Protein AF-A0A0U1L0G7-F1 (afdb_monomer)

Nearest PDB structures (foldseek):
  1nch-assembly1_B  TM=3.317E-01  e=1.465E+00  Mus musculus
  1nch-assembly1_A  TM=2.642E-01  e=3.599E+00  Mus musculus
  1edh-assembly1_A  TM=2.746E-01  e=4.058E+00  Mus musculus
  2qvi-assembly1_A  TM=2.543E-01  e=8.330E+00  unclassified

Solvent-accessible surface area (backbone atoms only — not comparable to full-atom values): 7206 Å² total; per-residue (Å²): 121,69,63,66,61,53,45,63,77,70,38,84,87,74,59,79,86,81,76,79,75,72,92,74,76,74,53,66,52,76,46,74,36,77,82,70,45,47,40,72,83,50,91,43,29,39,32,34,81,88,73,38,78,39,82,53,81,72,91,68,86,77,65,96,76,51,44,64,48,33,41,36,39,38,44,46,96,89,68,51,76,48,75,50,74,43,65,49,64,92,75,90,76,79,84,76,80,80,81,78,78,80,77,80,83,79,132

Secondary structure (DSSP, 8-state):
-HHHHHHHHH-TTS----PPP-TT--EEEEEE--SSSSEEEETTEEEETTTEEEE---SSPPPTTPEEEEEEEEE-TTS-EEEEEEEE-------PPPPPPPP----

Sequence (107 aa):
MQTAYKNFFRDKSTGFPKFKSKHHDKKSYTTNNQGSTIRFIDSKTIRLPKLKDVQIKLHRQLPKDAVIKSATISKTPTGKYYIAILVEYQTDIESVASKKKCSRRVN

Organism: NCBI:txid2378

Foldseek 3Di:
DVPVVVCAVPDPVVDDDDDDDPPPPKDKDKDFDPPPQWDDPDQQWIQHNPVGIDGHDDPDDDD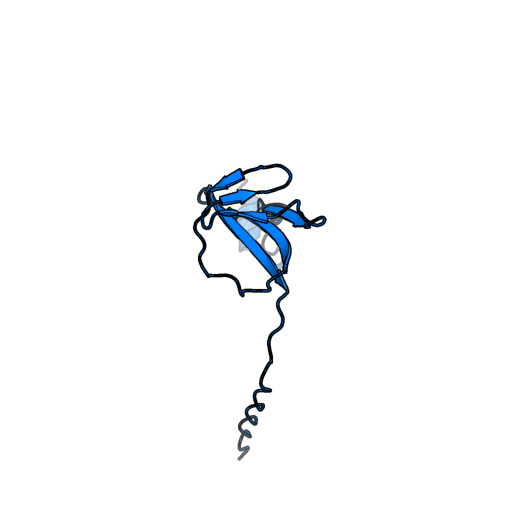PPKDWTMKMWIADPVRDIDIDTDIDDDDDDDDDDDDPPDDDDDD

Mean predicted aligned error: 11.71 Å

Structure (mmCIF, N/CA/C/O backbone):
data_AF-A0A0U1L0G7-F1
#
_entry.id   AF-A0A0U1L0G7-F1
#
loop_
_atom_site.group_PDB
_atom_site.id
_atom_site.type_symbol
_atom_site.label_atom_id
_atom_site.label_alt_id
_atom_site.label_comp_id
_atom_site.label_asym_id
_atom_site.label_entity_id
_atom_site.label_seq_id
_atom_site.pdbx_PDB_ins_code
_atom_site.Cartn_x
_atom_site.Cartn_y
_atom_site.Cartn_z
_atom_site.occupancy
_atom_site.B_iso_or_equiv
_atom_site.auth_seq_id
_atom_site.auth_comp_id
_atom_site.auth_asym_id
_atom_site.auth_atom_id
_atom_site.pdbx_PDB_model_num
ATOM 1 N N . MET A 1 1 ? -30.769 4.913 37.333 1.00 57.91 1 MET A N 1
ATOM 2 C CA . MET A 1 1 ? -30.390 3.972 36.249 1.00 57.91 1 MET A CA 1
ATOM 3 C C . MET A 1 1 ? -31.572 3.496 35.397 1.00 57.91 1 MET A C 1
ATOM 5 O O . MET A 1 1 ? -31.447 3.506 34.183 1.00 57.91 1 MET A O 1
ATOM 9 N N . GLN A 1 2 ? -32.731 3.132 35.964 1.00 75.81 2 GLN A N 1
ATOM 10 C CA . GLN A 1 2 ? -33.864 2.604 35.172 1.00 75.81 2 GLN A CA 1
ATOM 11 C C . GLN A 1 2 ? -34.583 3.639 34.279 1.00 75.81 2 GLN A C 1
ATOM 13 O O . GLN A 1 2 ? -35.201 3.271 33.283 1.00 75.81 2 GLN A O 1
ATOM 18 N N . THR A 1 3 ? -34.509 4.927 34.618 1.00 76.38 3 THR A N 1
ATOM 19 C CA . THR A 1 3 ? -35.275 5.996 33.957 1.00 76.38 3 THR A CA 1
ATOM 20 C C . THR A 1 3 ? -34.813 6.254 32.521 1.00 76.38 3 THR A C 1
ATOM 22 O O . THR A 1 3 ? -35.635 6.288 31.615 1.00 76.38 3 THR A O 1
ATOM 25 N N . ALA A 1 4 ? -33.499 6.342 32.285 1.00 67.94 4 ALA A N 1
ATOM 26 C CA . ALA A 1 4 ? -32.942 6.568 30.948 1.00 67.94 4 ALA A CA 1
ATOM 27 C C . ALA A 1 4 ? -33.232 5.399 29.987 1.00 67.94 4 ALA A C 1
ATOM 29 O O . ALA A 1 4 ? -33.579 5.623 28.832 1.00 67.94 4 ALA A O 1
ATOM 30 N N . TYR A 1 5 ? -33.169 4.157 30.483 1.00 77.88 5 TYR A N 1
ATOM 31 C CA . TYR A 1 5 ? -33.483 2.961 29.696 1.00 77.88 5 TYR A CA 1
ATOM 32 C C . TYR A 1 5 ? -34.969 2.892 29.315 1.00 77.88 5 TYR A C 1
ATOM 34 O O . TYR A 1 5 ? -35.303 2.598 28.172 1.00 77.88 5 TYR A O 1
ATOM 42 N N . LYS A 1 6 ? -35.877 3.221 30.245 1.00 79.56 6 LYS A N 1
ATOM 43 C CA . LYS A 1 6 ? -37.317 3.294 29.948 1.00 79.56 6 LYS A CA 1
ATOM 44 C C . LYS A 1 6 ? -37.638 4.409 28.949 1.00 79.56 6 LYS A C 1
ATOM 46 O O . LYS A 1 6 ? -38.477 4.199 28.080 1.00 79.56 6 LYS A O 1
ATOM 51 N N . ASN A 1 7 ? -36.965 5.555 29.042 1.00 76.56 7 ASN A N 1
ATOM 52 C CA . ASN A 1 7 ? -37.183 6.686 28.136 1.00 76.56 7 ASN A CA 1
ATOM 53 C C . ASN A 1 7 ? -36.713 6.382 26.704 1.00 76.56 7 ASN A C 1
ATOM 55 O O . ASN A 1 7 ? -37.412 6.738 25.764 1.00 76.56 7 ASN A O 1
ATOM 59 N N . PHE A 1 8 ? -35.617 5.633 26.546 1.00 75.88 8 PHE A N 1
ATOM 60 C CA . PHE A 1 8 ? -35.075 5.222 25.246 1.00 75.88 8 PHE A CA 1
ATOM 61 C C . PHE A 1 8 ? -36.065 4.437 24.362 1.00 75.88 8 PHE A C 1
ATOM 63 O O . PHE A 1 8 ? -36.068 4.605 23.147 1.00 75.88 8 PHE A O 1
ATOM 70 N N . PHE A 1 9 ? -36.918 3.592 24.957 1.00 77.12 9 PHE A N 1
ATOM 71 C CA . PHE A 1 9 ? -37.932 2.823 24.214 1.00 77.12 9 PHE A CA 1
ATOM 72 C C . PHE A 1 9 ? -39.321 3.469 24.203 1.00 77.12 9 PHE A C 1
ATOM 74 O O . PHE A 1 9 ? -40.150 3.115 23.366 1.00 77.12 9 PHE A O 1
ATOM 81 N N . ARG A 1 10 ? -39.608 4.372 25.149 1.00 78.62 10 ARG A N 1
ATOM 82 C CA . ARG A 1 10 ? -40.928 5.007 25.283 1.00 78.62 10 ARG A CA 1
ATOM 83 C C . ARG A 1 10 ? -41.092 6.232 24.399 1.00 78.62 10 ARG A C 1
ATOM 85 O O . ARG A 1 10 ? -42.191 6.452 23.901 1.00 78.62 10 ARG A O 1
ATOM 92 N N . ASP A 1 11 ? -40.037 7.020 24.226 1.00 74.38 11 ASP A N 1
ATOM 93 C CA . ASP A 1 11 ? -40.125 8.301 23.540 1.00 74.38 11 ASP A CA 1
ATOM 94 C C . ASP A 1 11 ? -39.349 8.273 22.217 1.00 74.38 11 ASP A C 1
ATOM 96 O O . ASP A 1 11 ? -38.123 8.190 22.182 1.00 74.38 11 ASP A O 1
ATOM 100 N N . LYS A 1 12 ? -40.076 8.348 21.096 1.00 71.25 12 LYS A N 1
ATOM 101 C CA . LYS A 1 12 ? -39.475 8.396 19.751 1.00 71.25 12 LYS A CA 1
ATOM 102 C C . LYS A 1 12 ? -38.722 9.708 19.491 1.00 71.25 12 LYS A C 1
ATOM 104 O O . LYS A 1 12 ? -37.959 9.762 18.528 1.00 71.25 12 LYS A O 1
ATOM 109 N N . SER A 1 13 ? -38.912 10.739 20.323 1.00 75.06 13 SER A N 1
ATOM 110 C CA . SER A 1 13 ? -38.251 12.043 20.174 1.00 75.06 13 SER A CA 1
ATOM 111 C C . SER A 1 13 ? -36.756 12.009 20.518 1.00 75.06 13 SER A C 1
ATOM 113 O O . SER A 1 13 ? -35.972 12.762 19.941 1.00 75.06 13 SER A O 1
ATOM 115 N N . THR A 1 14 ? -36.338 11.112 21.419 1.00 72.00 14 THR A N 1
ATOM 116 C CA . THR A 1 14 ? -34.975 11.093 21.979 1.00 72.00 14 THR A CA 1
ATOM 117 C C . THR A 1 14 ? -33.948 10.359 21.111 1.00 72.00 14 THR A C 1
ATOM 119 O O . THR A 1 14 ? -32.750 10.517 21.341 1.00 72.00 14 THR A O 1
ATOM 122 N N . GLY A 1 15 ? -34.387 9.648 20.065 1.00 77.00 15 GLY A N 1
ATOM 123 C CA . GLY A 1 15 ? -33.529 9.053 19.034 1.00 77.00 15 GLY A CA 1
ATOM 124 C C . GLY A 1 15 ? -32.503 8.017 19.532 1.00 77.00 15 GLY A C 1
ATOM 125 O O . GLY A 1 15 ? -32.311 7.787 20.723 1.00 77.00 15 GLY A O 1
ATOM 126 N N . PHE A 1 16 ? -31.809 7.361 18.595 1.00 81.44 16 PHE A N 1
ATOM 127 C CA . PHE A 1 16 ? -30.696 6.469 18.940 1.00 81.44 16 PHE A CA 1
ATOM 128 C C . PHE A 1 16 ? -29.430 7.273 19.280 1.00 81.44 16 PHE A C 1
ATOM 130 O O . PHE A 1 16 ? -29.127 8.244 18.578 1.00 81.44 16 PHE A O 1
ATOM 137 N N . PRO A 1 17 ? -28.639 6.870 20.296 1.00 81.62 17 PRO A N 1
ATOM 138 C CA . PRO A 1 17 ? -27.368 7.512 20.588 1.00 81.62 17 PRO A CA 1
ATOM 139 C C . PRO A 1 17 ? -26.453 7.432 19.366 1.00 81.62 17 PRO A C 1
ATOM 141 O O . PRO A 1 17 ? -26.199 6.363 18.808 1.00 81.62 17 PRO A O 1
ATOM 144 N N . LYS A 1 18 ? -25.930 8.586 18.953 1.00 81.25 18 LYS A N 1
ATOM 145 C CA . LYS A 1 18 ? -24.961 8.673 17.861 1.00 81.25 18 LYS A CA 1
ATOM 146 C C . LYS A 1 18 ? -23.582 8.308 18.404 1.00 81.25 18 LYS A C 1
ATOM 148 O O . LYS A 1 18 ? -22.868 9.156 18.940 1.00 81.25 18 LYS A O 1
ATOM 153 N N . PHE A 1 19 ? -23.209 7.037 18.285 1.00 80.44 19 PHE A N 1
ATOM 154 C CA . PHE A 1 19 ? -21.861 6.600 18.637 1.00 80.44 19 PHE A CA 1
ATOM 155 C C . PHE A 1 19 ? -20.832 7.319 17.757 1.00 80.44 19 PHE A C 1
ATOM 157 O O . PHE A 1 19 ? -20.971 7.394 16.535 1.00 80.44 19 PHE A O 1
ATOM 164 N N . LYS A 1 20 ? -19.794 7.878 18.385 1.00 80.06 20 LYS A N 1
ATOM 165 C CA . LYS A 1 20 ? -18.662 8.455 17.658 1.00 80.06 20 LYS A CA 1
ATOM 166 C C . LYS A 1 20 ? -17.896 7.327 16.967 1.00 80.06 20 LYS A C 1
ATOM 168 O O . LYS A 1 20 ? -17.626 6.296 17.578 1.00 80.06 20 LYS A O 1
ATOM 173 N N . SER A 1 21 ? -17.517 7.539 15.710 1.00 81.19 21 SER A N 1
ATOM 174 C CA . SER A 1 21 ? -16.601 6.628 15.025 1.00 81.19 21 SER A CA 1
ATOM 175 C C . SER A 1 21 ? -15.213 6.695 15.667 1.00 81.19 21 SER A C 1
ATOM 177 O O . SER A 1 21 ? -14.764 7.765 16.093 1.00 81.19 21 SER A O 1
ATOM 179 N N . LYS A 1 22 ? -14.512 5.558 15.722 1.00 78.12 22 LYS A N 1
ATOM 180 C CA . LYS A 1 22 ? -13.109 5.521 16.134 1.00 78.12 22 LYS A CA 1
ATOM 181 C C . LYS A 1 22 ? -12.287 6.242 15.071 1.00 78.12 22 LYS A C 1
ATOM 183 O O . LYS A 1 22 ? -12.113 5.734 13.973 1.00 78.12 22 LYS A O 1
ATOM 188 N N . HIS A 1 23 ? -11.756 7.410 15.421 1.00 73.25 23 HIS A N 1
ATOM 189 C CA . HIS A 1 23 ? -11.134 8.319 14.457 1.00 73.25 23 HIS A CA 1
ATOM 190 C C . HIS A 1 23 ? -9.956 7.701 13.677 1.00 73.25 23 HIS A C 1
ATOM 192 O O . HIS A 1 23 ? -9.671 8.161 12.576 1.00 73.25 23 HIS A O 1
ATOM 198 N N . HIS A 1 24 ? -9.269 6.683 14.221 1.00 70.25 24 HIS A N 1
ATOM 199 C CA . HIS A 1 24 ? -8.111 5.997 13.618 1.00 70.25 24 HIS A CA 1
ATOM 200 C C . HIS A 1 24 ? -8.225 4.468 13.774 1.00 70.25 24 HIS A C 1
ATOM 202 O O . HIS A 1 24 ? -7.476 3.830 14.522 1.00 70.25 24 HIS A O 1
ATOM 208 N N . ASP A 1 25 ? -9.208 3.855 13.123 1.00 78.94 25 ASP A N 1
ATOM 209 C CA . ASP A 1 25 ? -9.327 2.393 13.059 1.00 78.94 25 ASP A CA 1
ATOM 210 C C . ASP A 1 25 ? -8.238 1.759 12.169 1.00 78.94 25 ASP A C 1
ATOM 212 O O . ASP A 1 25 ? -7.712 0.683 12.478 1.00 78.94 25 ASP A O 1
ATOM 216 N N . LYS A 1 26 ? -7.843 2.462 11.105 1.00 81.50 26 LYS A N 1
ATOM 217 C CA . LYS A 1 26 ? -6.902 1.992 10.096 1.00 81.50 26 LYS A CA 1
ATOM 218 C C . LYS A 1 26 ? -5.467 2.374 10.445 1.00 81.50 26 LYS A C 1
ATOM 220 O O . LYS A 1 26 ? -5.055 3.527 10.355 1.00 81.50 26 LYS A O 1
ATOM 225 N N . LYS A 1 27 ? -4.668 1.367 10.791 1.00 91.19 27 LYS A N 1
ATOM 226 C CA . LYS A 1 27 ? -3.219 1.506 10.976 1.00 91.19 27 LYS A CA 1
ATOM 227 C C . LYS A 1 27 ? -2.533 1.407 9.614 1.00 91.19 27 LYS A C 1
ATOM 229 O O . LYS A 1 27 ? -2.278 0.301 9.132 1.00 91.19 27 LYS A O 1
ATOM 234 N N . SER A 1 28 ? -2.264 2.547 8.984 1.00 93.38 28 SER A N 1
ATOM 235 C CA . SER A 1 28 ? -1.561 2.616 7.699 1.00 93.38 28 SER A CA 1
ATOM 236 C C . SER A 1 28 ? -0.391 3.589 7.711 1.00 93.38 28 SER A C 1
ATOM 238 O O . SER A 1 28 ? -0.400 4.582 8.431 1.00 93.38 28 SER A O 1
ATOM 240 N N . TYR A 1 29 ? 0.598 3.298 6.876 1.00 92.75 29 TYR A N 1
ATOM 241 C CA . TYR A 1 29 ? 1.778 4.117 6.652 1.00 92.75 29 TYR A CA 1
ATOM 242 C C . TYR A 1 29 ? 2.019 4.240 5.151 1.00 92.75 29 TYR A C 1
ATOM 244 O O . TYR A 1 29 ? 2.181 3.230 4.470 1.00 92.75 29 TYR A O 1
ATOM 252 N N . THR A 1 30 ? 2.050 5.471 4.650 1.00 94.06 30 THR A N 1
ATOM 253 C CA . THR A 1 30 ? 2.265 5.764 3.232 1.00 94.06 30 THR A CA 1
ATOM 254 C C . THR A 1 30 ? 3.587 6.487 3.039 1.00 94.06 30 THR A C 1
ATOM 256 O O . THR A 1 30 ? 3.930 7.393 3.800 1.00 94.06 30 THR A O 1
ATOM 259 N N . THR A 1 31 ? 4.322 6.097 2.003 1.00 94.12 31 THR A N 1
ATOM 260 C CA . THR A 1 31 ? 5.577 6.725 1.593 1.00 94.12 31 THR A CA 1
ATOM 261 C C . THR A 1 31 ? 5.568 7.018 0.113 1.00 94.12 31 THR A C 1
ATOM 263 O O . THR A 1 31 ? 5.291 6.125 -0.688 1.00 94.12 31 THR A O 1
ATOM 266 N N . ASN A 1 32 ? 5.949 8.239 -0.239 1.00 93.94 32 ASN A N 1
ATOM 267 C CA . ASN A 1 32 ? 6.239 8.610 -1.615 1.00 93.94 32 ASN A CA 1
ATOM 268 C C . ASN A 1 32 ? 7.663 8.176 -1.970 1.00 93.94 32 ASN A C 1
ATOM 270 O O . ASN A 1 32 ? 8.548 8.160 -1.111 1.00 93.94 32 ASN A O 1
ATOM 274 N N . ASN A 1 33 ? 7.876 7.814 -3.228 1.00 91.31 33 ASN A N 1
ATOM 275 C CA . ASN A 1 33 ? 9.187 7.463 -3.738 1.00 91.31 33 ASN A CA 1
ATOM 276 C C . ASN A 1 33 ? 9.933 8.744 -4.141 1.00 91.31 33 ASN A C 1
ATOM 278 O O . ASN A 1 33 ? 9.593 9.375 -5.139 1.00 91.31 33 ASN A O 1
ATOM 282 N N . GLN A 1 34 ? 10.948 9.135 -3.369 1.00 86.75 34 GLN A N 1
ATOM 283 C CA . GLN A 1 34 ? 11.855 10.229 -3.730 1.00 86.75 34 GLN A CA 1
ATOM 284 C C . GLN A 1 34 ? 12.998 9.658 -4.581 1.00 86.75 34 GLN A C 1
ATOM 286 O O . GLN A 1 34 ? 14.122 9.473 -4.119 1.00 86.75 34 GLN A O 1
ATOM 291 N N . GLY A 1 35 ? 12.668 9.283 -5.820 1.00 82.25 35 GLY A N 1
ATOM 292 C CA . GLY A 1 35 ? 13.593 8.679 -6.782 1.00 82.25 35 GLY A CA 1
ATOM 293 C C . GLY A 1 35 ? 13.798 7.179 -6.561 1.00 82.25 35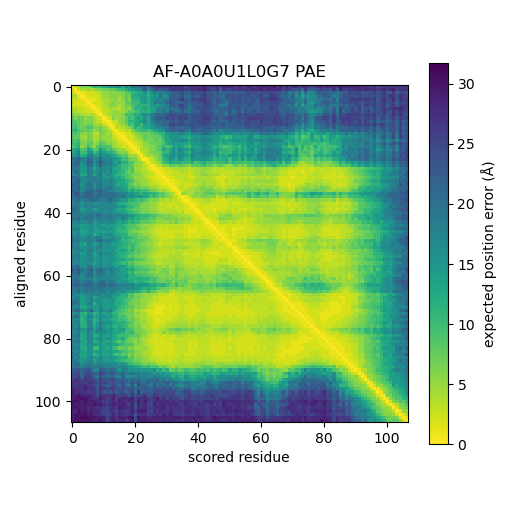 GLY A C 1
ATOM 294 O O . GLY A 1 35 ? 13.223 6.364 -7.278 1.00 82.25 35 GLY A O 1
ATOM 295 N N . SER A 1 36 ? 14.610 6.807 -5.569 1.00 82.75 36 SER A N 1
ATOM 296 C CA . SER A 1 36 ? 15.045 5.413 -5.354 1.00 82.75 36 SER A CA 1
ATOM 297 C C . SER A 1 36 ? 14.861 4.915 -3.920 1.00 82.75 36 SER A C 1
ATOM 299 O O . SER A 1 36 ? 15.476 3.921 -3.518 1.00 82.75 36 SER A O 1
ATOM 301 N N . THR A 1 37 ? 14.071 5.622 -3.109 1.00 89.81 37 THR A N 1
ATOM 302 C CA . THR A 1 37 ? 13.850 5.249 -1.706 1.00 89.81 37 THR A CA 1
ATOM 303 C C . THR A 1 37 ? 12.971 4.008 -1.581 1.00 89.81 37 THR A C 1
ATOM 305 O O . THR A 1 37 ? 13.131 3.238 -0.633 1.00 89.81 37 THR A O 1
ATOM 308 N N . ILE A 1 38 ? 12.053 3.816 -2.534 1.00 92.50 38 ILE A N 1
ATOM 309 C CA . ILE A 1 38 ? 11.186 2.643 -2.632 1.00 92.50 38 ILE A CA 1
ATOM 310 C C . ILE A 1 38 ? 11.597 1.866 -3.875 1.00 92.50 38 ILE A C 1
ATOM 312 O O . ILE A 1 38 ? 11.426 2.344 -4.994 1.00 92.50 38 ILE A O 1
ATOM 316 N N . ARG A 1 39 ? 12.155 0.674 -3.681 1.00 91.44 39 ARG A N 1
ATOM 317 C CA . ARG A 1 39 ? 12.674 -0.157 -4.774 1.00 91.44 39 ARG A CA 1
ATOM 318 C C . ARG A 1 39 ? 12.604 -1.630 -4.421 1.00 91.44 39 ARG A C 1
ATOM 320 O O . ARG A 1 39 ? 12.698 -1.995 -3.251 1.00 91.44 39 ARG A O 1
ATOM 327 N N . PHE A 1 40 ? 12.481 -2.469 -5.436 1.00 90.50 40 PHE A N 1
ATOM 328 C CA . PHE A 1 40 ? 12.705 -3.899 -5.279 1.00 90.50 40 PHE A CA 1
ATOM 329 C C . PHE A 1 40 ? 14.208 -4.158 -5.251 1.00 90.50 40 PHE A C 1
ATOM 331 O O . PHE A 1 40 ? 14.945 -3.621 -6.077 1.00 90.50 40 PHE A O 1
ATOM 338 N N . ILE A 1 41 ? 14.659 -4.922 -4.260 1.00 88.94 41 ILE A N 1
ATOM 339 C CA . ILE A 1 41 ? 16.021 -5.473 -4.253 1.00 88.94 41 ILE A CA 1
ATOM 340 C C . ILE A 1 41 ? 16.003 -6.770 -5.054 1.00 88.94 41 ILE A C 1
ATOM 342 O O . ILE A 1 41 ? 16.777 -6.922 -5.988 1.00 88.94 41 ILE A O 1
ATOM 346 N N . ASP A 1 42 ? 15.027 -7.623 -4.740 1.00 87.25 42 ASP A N 1
ATOM 347 C CA . ASP A 1 42 ? 14.778 -8.907 -5.387 1.00 87.25 42 ASP A CA 1
ATOM 348 C C . ASP A 1 42 ? 13.281 -9.070 -5.680 1.00 87.25 42 ASP A C 1
ATOM 350 O O . ASP A 1 42 ? 12.443 -8.279 -5.239 1.00 87.25 42 ASP A O 1
ATOM 354 N N . SER A 1 43 ? 12.908 -10.182 -6.316 1.00 86.44 43 SER A N 1
ATOM 355 C CA . SER A 1 43 ? 11.503 -10.570 -6.534 1.00 86.44 43 SER A CA 1
ATOM 356 C C . SER A 1 43 ? 10.696 -10.794 -5.244 1.00 86.44 43 SER A C 1
ATOM 358 O O . SER A 1 43 ? 9.470 -10.891 -5.289 1.00 86.44 43 SER A O 1
ATOM 360 N N . LYS A 1 44 ? 11.364 -10.890 -4.089 1.00 91.25 44 LYS A N 1
ATOM 361 C CA . LYS A 1 44 ? 10.748 -11.166 -2.782 1.00 91.25 44 LYS A CA 1
ATOM 362 C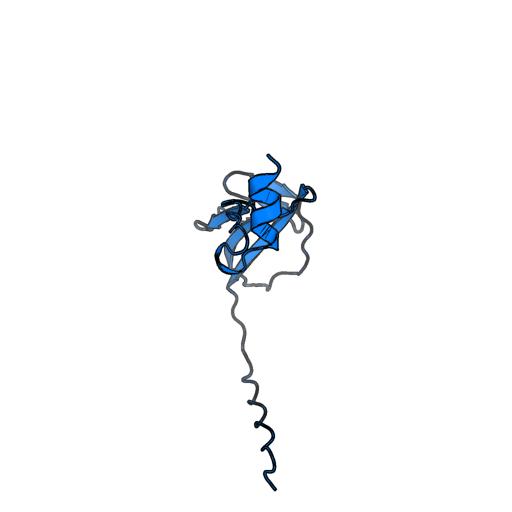 C . LYS A 1 44 ? 11.031 -10.094 -1.737 1.00 91.25 44 LYS A C 1
ATOM 364 O O . LYS A 1 44 ? 10.529 -10.218 -0.627 1.00 91.25 44 LYS A O 1
ATOM 369 N N . THR A 1 45 ? 11.798 -9.055 -2.060 1.00 93.81 45 THR A N 1
ATOM 370 C CA . THR A 1 45 ? 12.257 -8.081 -1.061 1.00 93.81 45 THR A CA 1
ATOM 371 C C . THR A 1 45 ? 12.063 -6.665 -1.572 1.00 93.81 45 THR A C 1
ATOM 373 O O . THR A 1 45 ? 12.569 -6.300 -2.636 1.00 93.81 45 THR A O 1
ATOM 376 N N . ILE A 1 46 ? 11.349 -5.855 -0.791 1.00 93.38 46 ILE A N 1
ATOM 377 C CA . ILE A 1 46 ? 11.156 -4.429 -1.049 1.00 93.38 46 ILE A CA 1
ATOM 378 C C . ILE A 1 46 ? 11.925 -3.604 -0.026 1.00 93.38 46 ILE A C 1
ATOM 380 O O . ILE A 1 46 ? 11.865 -3.872 1.172 1.00 93.38 46 ILE A O 1
ATOM 384 N N . ARG A 1 47 ? 12.617 -2.572 -0.499 1.00 93.88 47 ARG A N 1
ATOM 385 C CA . ARG A 1 47 ? 13.235 -1.562 0.349 1.00 93.88 47 ARG A CA 1
ATOM 386 C C . ARG A 1 47 ? 12.291 -0.386 0.529 1.00 93.88 47 ARG A C 1
ATOM 388 O O . ARG A 1 47 ? 11.761 0.144 -0.446 1.00 93.88 47 ARG A O 1
ATOM 395 N N . LEU A 1 48 ? 12.097 0.016 1.777 1.00 93.69 48 LEU A N 1
ATOM 396 C CA . LEU A 1 48 ? 11.266 1.138 2.194 1.00 93.69 48 LEU A CA 1
ATOM 397 C C . LEU A 1 48 ? 12.103 2.163 2.975 1.00 93.69 48 LEU A C 1
ATOM 399 O O . LEU A 1 48 ? 13.072 1.781 3.633 1.00 93.69 48 LEU A O 1
ATOM 403 N N . PRO A 1 49 ? 11.701 3.448 3.007 1.00 91.75 49 PRO A N 1
ATOM 404 C CA . PRO A 1 49 ? 12.490 4.505 3.640 1.00 91.75 49 PRO A CA 1
ATOM 405 C C . PRO A 1 49 ? 12.794 4.252 5.124 1.00 91.75 49 PRO A C 1
ATOM 407 O O . PRO A 1 49 ? 13.939 4.351 5.550 1.00 91.75 49 PRO A O 1
ATOM 410 N N . LYS A 1 50 ? 11.766 3.913 5.916 1.00 90.12 50 LYS A N 1
ATOM 411 C CA . LYS A 1 50 ? 11.895 3.712 7.372 1.00 90.12 50 LYS A CA 1
ATOM 412 C C . LYS A 1 50 ? 12.131 2.256 7.765 1.00 90.12 50 LYS A C 1
ATOM 414 O O . LYS A 1 50 ? 12.861 1.987 8.708 1.00 90.12 50 LYS A O 1
ATOM 419 N N . LEU A 1 51 ? 11.492 1.326 7.056 1.00 89.44 51 LEU A N 1
ATOM 420 C CA . LEU A 1 51 ? 11.510 -0.102 7.389 1.00 89.44 51 LEU A CA 1
ATOM 421 C C . LEU A 1 51 ? 12.661 -0.863 6.724 1.00 89.44 51 LEU A C 1
ATOM 423 O O . LEU A 1 51 ? 12.848 -2.034 7.032 1.00 89.44 51 LEU A O 1
ATOM 427 N N . LYS A 1 52 ? 13.440 -0.196 5.858 1.00 91.50 52 LYS A N 1
ATOM 428 C CA . LYS A 1 52 ? 14.525 -0.800 5.078 1.00 91.50 52 LYS A CA 1
ATOM 429 C C . LYS A 1 52 ? 14.001 -2.014 4.307 1.00 91.50 52 LYS A C 1
ATOM 431 O O . LYS A 1 52 ? 12.981 -1.885 3.634 1.00 91.50 52 LYS A O 1
ATOM 436 N N . ASP A 1 53 ? 14.685 -3.144 4.384 1.00 94.12 53 ASP A N 1
ATOM 437 C CA . ASP A 1 53 ? 14.447 -4.296 3.529 1.00 94.12 53 ASP A CA 1
ATOM 438 C C . ASP A 1 53 ? 13.418 -5.222 4.180 1.00 94.12 53 ASP A C 1
ATOM 440 O O . ASP A 1 53 ? 13.610 -5.732 5.284 1.00 94.12 53 ASP A O 1
ATOM 444 N N . VAL A 1 54 ? 12.296 -5.414 3.494 1.00 93.62 54 VAL A N 1
ATOM 445 C CA . VAL A 1 54 ? 11.146 -6.179 3.974 1.00 93.62 54 VAL A CA 1
ATOM 446 C C . VAL A 1 54 ? 10.828 -7.273 2.969 1.00 93.62 54 VAL A C 1
ATOM 448 O O . VAL A 1 54 ? 10.664 -7.011 1.776 1.00 93.62 54 VAL A O 1
ATOM 451 N N . GLN A 1 55 ?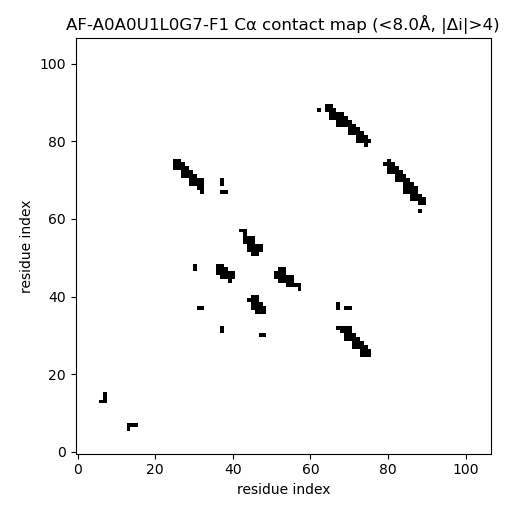 10.701 -8.504 3.456 1.00 93.38 55 GLN A N 1
ATOM 452 C CA . GLN A 1 55 ? 10.272 -9.624 2.628 1.00 93.38 55 GLN A CA 1
ATOM 453 C C . GLN A 1 55 ? 8.773 -9.547 2.339 1.00 93.38 55 GLN A C 1
ATOM 455 O O . GLN A 1 55 ? 7.955 -9.271 3.219 1.00 93.38 55 GLN A O 1
ATOM 460 N N . ILE A 1 56 ? 8.410 -9.815 1.092 1.00 93.25 56 ILE A N 1
ATOM 461 C CA . ILE A 1 56 ? 7.049 -9.729 0.583 1.00 93.25 56 ILE A CA 1
ATOM 462 C C . ILE A 1 56 ? 6.727 -10.913 -0.326 1.00 93.25 56 ILE A C 1
ATOM 464 O O . ILE A 1 56 ? 7.594 -11.518 -0.957 1.00 93.25 56 ILE A O 1
ATOM 468 N N . LYS A 1 57 ? 5.431 -11.193 -0.450 1.00 91.81 57 LYS A N 1
ATOM 469 C CA . LYS A 1 57 ? 4.893 -12.085 -1.474 1.00 91.81 57 LYS A CA 1
ATOM 470 C C . LYS A 1 57 ? 4.199 -11.240 -2.538 1.00 91.81 57 LYS A C 1
ATOM 472 O O . LYS A 1 57 ? 3.132 -10.684 -2.280 1.00 91.81 57 LYS A O 1
ATOM 477 N N . LEU A 1 58 ? 4.808 -11.130 -3.718 1.00 90.31 58 LEU A N 1
ATOM 478 C CA . LEU A 1 58 ? 4.214 -10.409 -4.844 1.00 90.31 58 LEU A CA 1
ATOM 479 C C . LEU A 1 58 ? 2.978 -11.147 -5.363 1.00 90.31 58 LEU A C 1
ATOM 481 O O . LEU A 1 58 ? 3.033 -12.332 -5.680 1.00 90.31 58 LEU A O 1
ATOM 485 N N . HIS A 1 59 ? 1.859 -10.428 -5.448 1.00 87.06 59 HIS A N 1
ATOM 486 C CA . HIS A 1 59 ? 0.607 -10.958 -5.992 1.00 87.06 59 HIS A CA 1
ATOM 487 C C . HIS A 1 59 ? 0.569 -10.911 -7.528 1.00 87.06 59 HIS A C 1
ATOM 489 O O . HIS A 1 59 ? -0.066 -11.753 -8.152 1.00 87.06 59 HIS A O 1
ATOM 495 N N . ARG A 1 60 ? 1.232 -9.923 -8.146 1.00 87.00 60 ARG A N 1
ATOM 496 C CA . ARG A 1 60 ? 1.316 -9.749 -9.604 1.00 87.00 60 ARG A CA 1
ATOM 497 C C . ARG A 1 60 ? 2.738 -9.376 -9.996 1.00 87.00 60 ARG A C 1
ATOM 499 O O . ARG A 1 60 ? 3.429 -8.714 -9.222 1.00 87.00 60 ARG A O 1
ATOM 506 N N . GLN A 1 61 ? 3.144 -9.790 -11.191 1.00 85.12 61 GLN A N 1
ATOM 507 C CA . GLN A 1 61 ? 4.367 -9.294 -11.814 1.00 85.12 61 GLN A CA 1
ATOM 508 C C . GLN A 1 61 ? 4.143 -7.862 -12.308 1.00 85.12 61 GLN A C 1
ATOM 510 O O . GLN A 1 61 ? 3.040 -7.520 -12.740 1.00 85.12 61 GLN A O 1
ATOM 515 N N . LEU A 1 62 ? 5.173 -7.024 -12.194 1.00 85.12 62 LEU A N 1
ATOM 516 C CA . LEU A 1 62 ? 5.125 -5.648 -12.677 1.00 85.12 62 LEU A CA 1
ATOM 517 C C . LEU A 1 62 ? 5.442 -5.592 -14.182 1.00 85.12 62 LEU A C 1
ATOM 519 O O . LEU A 1 62 ? 6.242 -6.403 -14.654 1.00 85.12 62 LEU A O 1
ATOM 523 N N . PRO A 1 63 ? 4.841 -4.646 -14.929 1.00 84.81 63 PRO A N 1
ATOM 524 C CA . PRO A 1 63 ? 5.240 -4.348 -16.305 1.00 84.81 63 PRO A CA 1
ATOM 525 C C . PRO A 1 63 ? 6.730 -3.980 -16.388 1.00 84.81 63 PRO A C 1
ATOM 527 O O . PRO A 1 6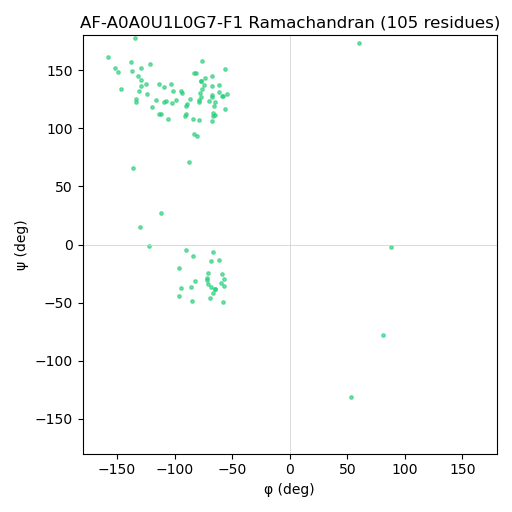3 ? 7.277 -3.432 -15.431 1.00 84.81 63 PRO A O 1
ATOM 530 N N . LYS A 1 64 ? 7.376 -4.255 -17.531 1.00 77.81 64 LYS A N 1
ATOM 531 C CA . LYS A 1 64 ? 8.834 -4.091 -17.711 1.00 77.81 64 LYS A CA 1
ATOM 532 C C . LYS A 1 64 ? 9.330 -2.655 -17.483 1.00 77.81 64 LYS A C 1
ATOM 534 O O . LYS A 1 64 ? 10.398 -2.493 -16.909 1.00 77.81 64 LYS A O 1
ATOM 539 N N . ASP A 1 65 ? 8.515 -1.652 -17.812 1.00 84.69 65 ASP A N 1
ATOM 540 C CA . ASP A 1 65 ? 8.874 -0.227 -17.708 1.00 84.69 65 ASP A CA 1
ATOM 541 C C . ASP A 1 65 ? 8.079 0.511 -16.615 1.00 84.69 65 ASP A C 1
ATOM 543 O O . ASP A 1 65 ? 7.808 1.708 -16.706 1.00 84.69 65 ASP A O 1
ATOM 547 N N . ALA A 1 66 ? 7.643 -0.210 -15.578 1.00 86.69 66 ALA A N 1
ATOM 548 C CA . ALA A 1 66 ? 6.835 0.372 -14.513 1.00 86.69 66 ALA A CA 1
ATOM 549 C C . ALA A 1 66 ? 7.673 1.196 -13.519 1.00 86.69 66 ALA A C 1
ATOM 551 O O . ALA A 1 66 ? 8.605 0.693 -12.887 1.00 86.69 66 ALA A O 1
ATOM 552 N N . VAL A 1 67 ? 7.271 2.448 -13.295 1.00 90.31 67 VAL A N 1
ATOM 553 C CA . VAL A 1 67 ? 7.882 3.367 -12.327 1.00 90.31 67 VAL A CA 1
ATOM 554 C C . VAL A 1 67 ? 7.067 3.393 -11.038 1.00 90.31 67 VAL A C 1
ATOM 556 O O . VAL A 1 67 ? 5.878 3.708 -11.034 1.00 90.31 67 VAL A O 1
ATOM 559 N N . ILE A 1 68 ? 7.710 3.105 -9.904 1.00 92.44 68 ILE A N 1
ATOM 560 C CA . ILE A 1 68 ? 7.061 3.135 -8.586 1.00 92.44 68 ILE A CA 1
ATOM 561 C C . ILE A 1 68 ? 6.936 4.581 -8.095 1.00 92.44 68 ILE A C 1
ATOM 563 O O . ILE A 1 68 ? 7.939 5.279 -7.941 1.00 92.44 68 ILE A O 1
ATOM 567 N N . LYS A 1 69 ? 5.714 5.014 -7.768 1.00 92.69 69 LYS A N 1
ATOM 568 C CA . LYS A 1 69 ? 5.429 6.353 -7.222 1.00 92.69 69 LYS A CA 1
ATOM 569 C C . LYS A 1 69 ? 5.336 6.369 -5.707 1.00 92.69 69 LYS A C 1
ATOM 571 O O . LYS A 1 69 ? 5.853 7.278 -5.065 1.00 92.69 69 LYS A O 1
ATOM 576 N N . SER A 1 70 ? 4.652 5.394 -5.121 1.00 94.31 70 SER A N 1
ATOM 577 C CA . SER A 1 70 ? 4.441 5.339 -3.677 1.00 94.31 70 SER A CA 1
ATOM 578 C C . SER A 1 70 ? 4.127 3.922 -3.215 1.00 94.31 70 SER A C 1
ATOM 580 O O . SER A 1 70 ? 3.737 3.053 -3.996 1.00 94.31 70 SER A O 1
ATOM 582 N N . ALA A 1 71 ? 4.306 3.691 -1.920 1.00 94.38 71 ALA A N 1
ATOM 583 C CA . ALA A 1 71 ? 3.912 2.460 -1.258 1.00 94.38 71 ALA A CA 1
ATOM 584 C C . ALA A 1 71 ? 3.091 2.791 -0.016 1.00 94.38 71 ALA A C 1
ATOM 586 O O . ALA A 1 71 ? 3.441 3.683 0.758 1.00 94.38 71 ALA A O 1
ATOM 587 N N . THR A 1 72 ? 2.002 2.057 0.176 1.00 95.56 72 THR A N 1
ATOM 588 C CA . THR A 1 72 ? 1.144 2.154 1.354 1.00 95.56 72 THR A CA 1
ATOM 589 C C . THR A 1 72 ? 1.120 0.812 2.058 1.00 95.56 72 THR A C 1
ATOM 591 O O . THR A 1 72 ? 0.660 -0.184 1.503 1.00 95.56 72 THR A O 1
ATOM 594 N N . ILE 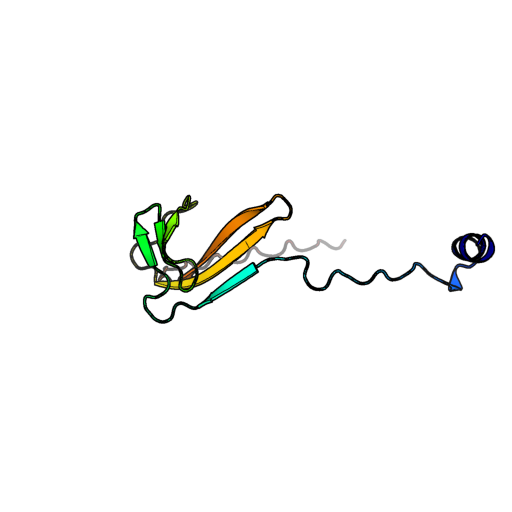A 1 73 ? 1.583 0.786 3.299 1.00 94.88 73 ILE A N 1
ATOM 595 C CA . ILE A 1 73 ? 1.512 -0.372 4.182 1.00 94.88 73 ILE A CA 1
ATOM 596 C C . ILE A 1 73 ? 0.264 -0.223 5.032 1.00 94.88 73 ILE A C 1
ATOM 598 O O . ILE A 1 73 ? 0.018 0.831 5.616 1.00 94.88 73 ILE A O 1
ATOM 602 N N . SER A 1 74 ? -0.523 -1.282 5.132 1.00 95.19 74 SER A N 1
ATOM 603 C CA . SER A 1 74 ? -1.710 -1.319 5.979 1.00 95.19 74 SER A CA 1
ATOM 604 C C . SER A 1 74 ? -1.688 -2.549 6.870 1.00 95.19 74 SER A C 1
ATOM 606 O O . SER A 1 74 ? -1.260 -3.627 6.455 1.00 95.19 74 SER A O 1
ATOM 608 N N . LYS A 1 75 ? -2.142 -2.374 8.111 1.00 94.69 75 LYS A N 1
ATOM 609 C CA . LYS A 1 75 ? -2.319 -3.452 9.077 1.00 94.69 75 LYS A CA 1
ATOM 610 C C . LYS A 1 75 ? -3.805 -3.702 9.286 1.00 94.69 75 LYS A C 1
ATOM 612 O O . LYS A 1 75 ? -4.549 -2.804 9.678 1.00 94.69 75 LYS A O 1
ATOM 617 N N . THR A 1 76 ? -4.217 -4.938 9.043 1.00 93.00 76 THR A N 1
ATOM 618 C CA . THR A 1 76 ? -5.578 -5.404 9.335 1.00 93.00 76 THR A CA 1
ATOM 619 C C . THR A 1 76 ? -5.765 -5.652 10.837 1.00 93.00 76 THR A C 1
ATOM 621 O O . THR A 1 76 ? -4.778 -5.904 11.537 1.00 93.00 76 THR A O 1
ATOM 624 N N . PRO A 1 77 ? -7.006 -5.638 11.362 1.00 89.94 77 PRO A N 1
ATOM 625 C CA . PRO A 1 77 ? -7.277 -5.978 12.763 1.00 89.94 77 PRO A CA 1
ATOM 626 C C . PRO A 1 77 ? -6.786 -7.377 13.157 1.00 89.94 77 PRO A C 1
ATOM 628 O O . PRO A 1 77 ? -6.342 -7.574 14.281 1.00 89.94 77 PRO A O 1
ATOM 631 N N . THR A 1 78 ? -6.762 -8.317 12.205 1.00 92.31 78 THR A N 1
ATOM 632 C CA . THR A 1 78 ? -6.192 -9.669 12.353 1.00 92.31 78 THR A CA 1
ATOM 633 C C . THR A 1 78 ? -4.667 -9.668 12.540 1.00 92.31 78 THR A C 1
ATOM 635 O O . THR A 1 78 ? -4.066 -10.711 12.756 1.00 92.31 78 THR A O 1
ATOM 638 N N . GLY A 1 79 ? -4.004 -8.515 12.417 1.00 91.69 79 GLY A N 1
ATOM 639 C CA . GLY A 1 79 ? -2.557 -8.376 12.579 1.00 91.69 79 GLY A CA 1
ATOM 640 C C . GLY A 1 79 ? -1.745 -8.600 11.302 1.00 91.69 79 GLY A C 1
ATOM 641 O O . GLY A 1 79 ? -0.531 -8.414 11.333 1.00 91.69 79 GLY A O 1
ATOM 642 N N . LYS A 1 80 ? -2.390 -8.934 10.176 1.00 94.25 80 LYS A N 1
ATOM 643 C CA . LYS A 1 80 ? -1.721 -9.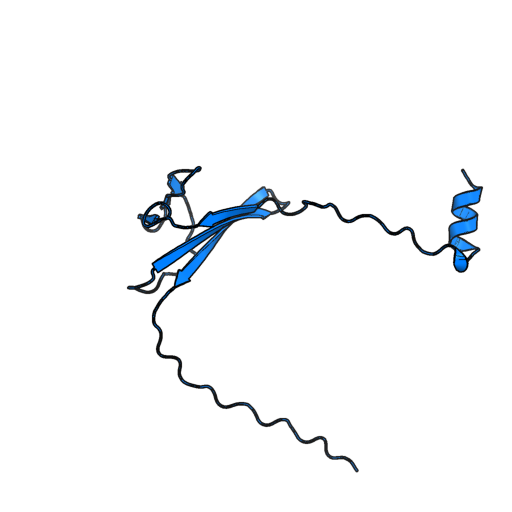140 8.882 1.00 94.25 80 LYS A CA 1
ATOM 644 C C . LYS A 1 80 ? -1.359 -7.806 8.231 1.00 94.25 8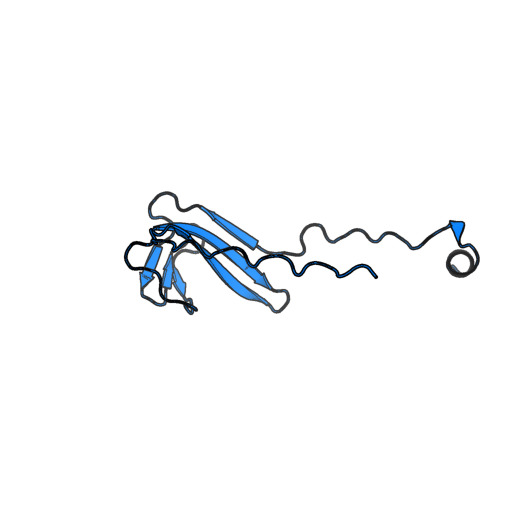0 LYS A C 1
ATOM 646 O O . LYS A 1 80 ? -2.167 -6.869 8.266 1.00 94.25 80 LYS A O 1
ATOM 651 N N . TYR A 1 81 ? -0.182 -7.760 7.612 1.00 94.81 81 TYR A N 1
ATOM 652 C CA . TYR A 1 81 ? 0.326 -6.603 6.879 1.00 94.81 81 TYR A CA 1
ATOM 653 C C . TYR A 1 81 ? 0.190 -6.801 5.373 1.00 94.81 81 TYR A C 1
ATOM 655 O O . TYR A 1 81 ? 0.486 -7.873 4.850 1.00 94.81 81 TYR A O 1
ATOM 663 N N . TYR A 1 82 ? -0.219 -5.738 4.689 1.00 94.88 82 TYR A N 1
ATOM 664 C CA . TYR A 1 82 ? -0.326 -5.691 3.235 1.00 94.88 82 TYR A CA 1
ATOM 665 C C . TYR A 1 82 ? 0.331 -4.427 2.709 1.00 94.88 82 TYR A C 1
ATOM 667 O O . TYR A 1 82 ? 0.246 -3.373 3.344 1.00 94.88 82 TYR A O 1
ATOM 675 N N . ILE A 1 83 ? 0.947 -4.534 1.534 1.00 93.94 83 ILE A N 1
ATOM 676 C CA . ILE A 1 83 ? 1.573 -3.414 0.837 1.00 93.94 83 ILE A CA 1
ATOM 677 C C . ILE A 1 83 ? 0.832 -3.190 -0.477 1.00 93.94 83 ILE A C 1
ATOM 679 O O . ILE A 1 83 ? 0.711 -4.104 -1.290 1.00 93.94 83 ILE A O 1
ATOM 683 N N . ALA A 1 84 ? 0.344 -1.971 -0.674 1.00 94.00 84 ALA A N 1
ATOM 684 C CA . ALA A 1 84 ? -0.177 -1.489 -1.943 1.00 94.00 84 ALA A CA 1
ATOM 685 C C . ALA A 1 84 ? 0.883 -0.600 -2.594 1.00 94.00 84 ALA A C 1
ATOM 687 O O . ALA A 1 84 ? 1.314 0.387 -1.995 1.00 94.00 84 ALA A O 1
ATOM 688 N N . ILE A 1 85 ? 1.311 -0.965 -3.799 1.00 92.69 85 ILE A N 1
ATOM 689 C CA . ILE A 1 85 ? 2.347 -0.254 -4.548 1.00 92.69 85 ILE A CA 1
ATOM 690 C C . ILE A 1 85 ? 1.666 0.470 -5.699 1.00 92.69 85 ILE A C 1
ATOM 692 O O . ILE A 1 85 ? 0.966 -0.156 -6.496 1.00 92.69 85 ILE A O 1
ATOM 696 N N . LEU A 1 86 ? 1.860 1.783 -5.761 1.00 93.62 86 LEU A N 1
ATOM 697 C CA . LEU A 1 86 ? 1.399 2.607 -6.866 1.00 93.62 86 LEU A CA 1
ATOM 698 C C . LEU A 1 86 ? 2.500 2.652 -7.920 1.00 93.62 86 LEU A C 1
ATOM 700 O O . LEU A 1 86 ? 3.619 3.087 -7.639 1.00 93.62 86 LEU A O 1
ATOM 704 N N . VAL A 1 87 ? 2.159 2.206 -9.124 1.00 92.19 87 VAL A N 1
ATOM 705 C CA . VAL A 1 87 ? 3.047 2.150 -10.285 1.00 92.19 87 VAL A CA 1
ATOM 706 C C . VAL A 1 87 ? 2.424 2.892 -11.458 1.00 92.19 87 VAL A C 1
ATOM 708 O O . VAL A 1 87 ? 1.228 2.772 -11.710 1.00 92.19 87 VAL A O 1
ATOM 711 N N . GLU A 1 88 ? 3.256 3.646 -12.161 1.00 91.25 88 GLU A N 1
ATOM 712 C CA . GLU A 1 88 ? 2.964 4.270 -13.447 1.00 91.25 88 GLU A CA 1
ATOM 713 C C . GLU A 1 88 ? 3.620 3.427 -14.543 1.00 91.25 88 GLU A C 1
ATOM 715 O O . GLU A 1 88 ? 4.774 3.030 -14.402 1.00 91.25 88 GLU A O 1
ATOM 720 N N . TYR A 1 89 ? 2.885 3.107 -15.603 1.00 91.00 89 TYR A N 1
ATOM 721 C CA . TYR A 1 89 ? 3.394 2.362 -16.752 1.00 91.00 89 TYR A CA 1
ATOM 722 C C . TYR A 1 89 ? 2.646 2.802 -18.009 1.00 91.00 89 TYR A C 1
ATOM 724 O O . TYR A 1 89 ? 1.467 3.153 -17.934 1.00 91.00 89 TYR A O 1
ATOM 732 N N . GLN A 1 90 ? 3.325 2.777 -19.154 1.00 85.62 90 GLN A N 1
ATOM 733 C CA . GLN A 1 90 ? 2.694 3.061 -20.437 1.00 85.62 90 GLN A CA 1
ATOM 734 C C . GLN A 1 90 ? 1.871 1.846 -20.879 1.00 85.62 90 GLN A C 1
ATOM 736 O O . GLN A 1 90 ? 2.315 0.698 -20.787 1.00 85.62 90 GLN A O 1
ATOM 741 N N . THR A 1 91 ? 0.648 2.085 -21.335 1.00 82.31 91 THR A N 1
ATOM 742 C CA . THR A 1 91 ? -0.197 1.049 -21.925 1.00 82.31 91 THR A CA 1
ATOM 743 C C . THR A 1 91 ? -1.054 1.668 -23.009 1.00 82.31 91 THR A C 1
ATOM 745 O O . THR A 1 91 ? -1.652 2.724 -22.802 1.00 82.31 91 THR A O 1
ATOM 748 N N . ASP A 1 92 ? -1.113 0.991 -24.150 1.00 79.25 92 ASP A N 1
ATOM 749 C CA . ASP A 1 92 ? -1.996 1.356 -25.245 1.00 79.25 92 ASP A CA 1
ATOM 750 C C . ASP A 1 92 ? -3.400 0.855 -24.892 1.00 79.25 92 ASP A C 1
ATOM 752 O O . ASP A 1 92 ? -3.664 -0.346 -24.831 1.00 79.25 92 ASP A O 1
ATOM 756 N N . ILE A 1 93 ? -4.288 1.786 -24.541 1.00 81.06 93 ILE A N 1
ATOM 757 C CA . ILE A 1 93 ? -5.659 1.464 -24.139 1.00 81.06 93 ILE A CA 1
ATOM 758 C C . ILE A 1 93 ? -6.534 1.470 -25.388 1.00 81.06 93 ILE A C 1
ATOM 760 O O . ILE A 1 93 ? -6.813 2.526 -25.955 1.00 81.06 93 ILE A O 1
ATOM 764 N N . GLU A 1 94 ? -7.028 0.300 -25.783 1.00 77.19 94 GLU A N 1
ATOM 765 C CA . GLU A 1 94 ? -8.073 0.205 -26.799 1.00 77.19 94 GLU A CA 1
ATOM 766 C C . GLU A 1 94 ? -9.397 0.738 -26.230 1.00 77.19 94 GLU A C 1
ATOM 768 O O . GLU A 1 94 ? -9.882 0.296 -25.182 1.00 77.19 94 GLU A O 1
ATOM 773 N N . SER A 1 95 ? -9.990 1.731 -26.898 1.00 78.12 95 SER A N 1
ATOM 774 C CA . SER A 1 95 ? -11.229 2.360 -26.440 1.00 78.12 95 SER A CA 1
ATOM 775 C C . SER A 1 95 ? -12.395 1.373 -26.510 1.00 78.12 95 SER A C 1
ATOM 777 O O . SER A 1 95 ? -12.836 0.988 -27.594 1.00 78.12 95 SER A O 1
ATOM 779 N N . VAL A 1 96 ? -12.934 0.988 -25.354 1.00 79.19 96 VAL A N 1
ATOM 780 C CA . VAL A 1 96 ? -14.087 0.085 -25.284 1.00 79.19 96 VAL A CA 1
ATOM 781 C C . VAL A 1 96 ? -15.370 0.869 -25.578 1.00 79.19 96 VAL A C 1
ATOM 783 O O . VAL A 1 96 ? -15.684 1.843 -24.892 1.00 79.19 96 VAL A O 1
ATOM 786 N N . ALA A 1 97 ? -16.131 0.449 -26.592 1.00 77.38 97 ALA A N 1
ATOM 787 C CA . ALA A 1 97 ? -17.390 1.095 -26.960 1.00 77.38 97 ALA A CA 1
ATOM 788 C C . ALA A 1 97 ? -18.425 1.030 -25.817 1.00 77.38 97 ALA A C 1
ATOM 790 O O . ALA A 1 97 ? -18.614 -0.009 -25.176 1.00 77.38 97 ALA A O 1
ATOM 791 N N . SER A 1 98 ? -19.131 2.138 -25.567 1.00 77.12 98 SER A N 1
ATOM 792 C CA . SER A 1 98 ? -20.163 2.197 -24.530 1.00 77.12 98 SER A CA 1
ATOM 793 C C . SER A 1 98 ? -21.366 1.320 -24.906 1.00 77.12 98 SER A C 1
ATOM 795 O O . SER A 1 98 ? -21.926 1.410 -26.000 1.00 77.12 98 SER A O 1
ATOM 797 N N . LYS A 1 99 ? -21.794 0.440 -23.991 1.00 72.06 99 LYS A N 1
ATOM 798 C CA . LYS A 1 99 ? -23.016 -0.355 -24.186 1.00 72.06 99 LYS A CA 1
ATOM 799 C C . LYS A 1 99 ? -24.219 0.596 -24.206 1.00 72.06 99 LYS A C 1
ATOM 801 O O . LYS A 1 99 ? -24.468 1.289 -23.219 1.00 72.06 99 LYS A O 1
ATOM 806 N N . LYS A 1 100 ? -24.970 0.629 -25.316 1.00 68.19 100 LYS A N 1
ATOM 807 C CA . LYS A 1 100 ? -26.210 1.418 -25.438 1.00 68.19 100 LYS A CA 1
ATOM 808 C C . LYS A 1 100 ? -27.166 1.036 -24.299 1.00 68.19 100 LYS A C 1
ATOM 810 O O . LYS A 1 100 ? -27.410 -0.149 -24.073 1.00 68.19 100 LYS A O 1
ATOM 815 N N . LYS A 1 101 ? -27.701 2.028 -23.575 1.00 62.28 101 LYS A N 1
ATOM 816 C CA . LYS A 1 101 ? -28.743 1.798 -22.560 1.00 62.28 101 LYS A CA 1
ATOM 817 C C . LYS A 1 101 ? -29.941 1.124 -23.231 1.00 62.28 101 LYS A C 1
ATOM 819 O O . LYS A 1 101 ? -30.446 1.626 -24.230 1.00 62.28 101 LYS A O 1
ATOM 824 N N . CYS A 1 102 ? -30.387 0.009 -22.657 1.00 52.41 102 CYS A N 1
ATOM 825 C CA . CYS A 1 102 ? -31.644 -0.637 -23.016 1.00 52.41 102 CYS A CA 1
ATOM 826 C C . CYS A 1 102 ? -32.775 0.389 -22.844 1.00 52.41 102 CYS A C 1
ATOM 828 O O . CYS A 1 102 ? -32.970 0.914 -21.743 1.00 52.41 102 CYS A O 1
ATOM 830 N N . SER A 1 103 ? -33.459 0.743 -23.932 1.00 64.81 103 SER A N 1
ATOM 831 C CA . SER A 1 103 ? -34.598 1.653 -23.877 1.00 64.81 103 SER A CA 1
ATOM 832 C C . SER A 1 103 ? -35.715 0.990 -23.072 1.00 64.81 103 SER A C 1
ATOM 834 O O . SER A 1 103 ? -36.161 -0.114 -23.385 1.00 64.81 103 SER A O 1
ATOM 836 N N . ARG A 1 104 ? -36.166 1.649 -21.997 1.00 60.34 104 ARG A N 1
ATOM 837 C CA . ARG A 1 104 ? -37.392 1.246 -21.303 1.00 60.34 104 ARG A CA 1
ATOM 838 C C . ARG A 1 104 ? -38.548 1.448 -22.277 1.00 60.34 104 ARG A C 1
ATOM 840 O O . ARG A 1 104 ? -38.854 2.581 -22.636 1.00 60.34 104 ARG A O 1
ATOM 847 N N . ARG A 1 105 ? -39.146 0.344 -22.720 1.00 57.19 105 ARG A N 1
ATOM 848 C CA . ARG A 1 105 ? -40.395 0.332 -23.479 1.00 57.19 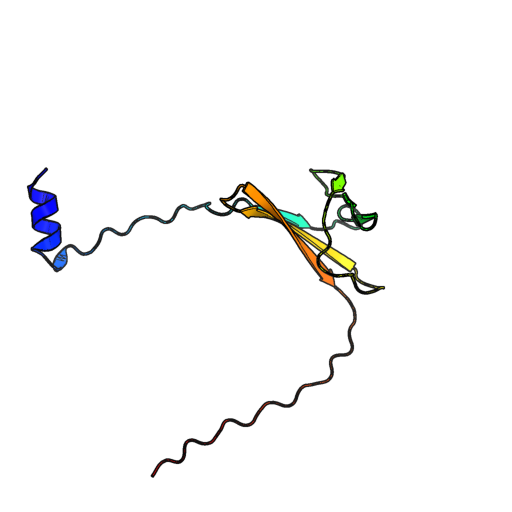105 ARG A CA 1
ATOM 849 C C . ARG A 1 105 ? -41.493 0.809 -22.519 1.00 57.19 105 ARG A C 1
ATOM 851 O O . ARG A 1 105 ? -41.797 0.113 -21.554 1.00 57.19 105 ARG A O 1
ATOM 858 N N . VAL A 1 106 ? -41.972 2.036 -22.709 1.00 67.06 106 VAL A N 1
ATOM 859 C CA . VAL A 1 106 ? -43.163 2.551 -22.020 1.00 67.06 106 VAL A CA 1
ATOM 860 C C . VAL A 1 106 ? -44.358 2.116 -22.867 1.00 67.06 106 VAL A C 1
ATOM 862 O O . VAL A 1 106 ? -44.328 2.319 -24.081 1.00 67.06 106 VAL A O 1
ATOM 865 N N . ASN A 1 107 ? -45.313 1.433 -22.234 1.00 59.44 107 ASN A N 1
ATOM 866 C CA . ASN A 1 107 ? -46.587 1.034 -22.835 1.00 59.44 107 ASN A CA 1
ATOM 867 C C . ASN A 1 107 ? -47.537 2.225 -22.929 1.00 59.44 107 ASN A C 1
ATOM 869 O O . ASN A 1 107 ? -47.472 3.077 -22.012 1.00 59.44 107 ASN A O 1
#

Radius of gyration: 25.1 Å; Cα contacts (8 Å, |Δi|>4): 112; chains: 1; bounding box: 63×24×63 Å

pLDDT: mean 84.11, std 10.09, range [52.41, 95.56]